Protein AF-A0A5C7QAF0-F1 (afdb_monomer)

Radius of gyration: 16.94 Å; Cα contacts (8 Å, |Δi|>4): 35; chains: 1; bounding box: 30×29×53 Å

pLDDT: mean 91.96, std 7.05, range [58.0, 98.19]

Structure (mmCIF, N/CA/C/O backbone):
data_AF-A0A5C7QAF0-F1
#
_entry.id   AF-A0A5C7QAF0-F1
#
loop_
_atom_site.group_PDB
_atom_site.id
_atom_site.type_symbol
_atom_site.label_atom_id
_atom_site.label_alt_id
_atom_site.label_comp_id
_atom_site.label_asym_id
_atom_site.label_entity_id
_atom_site.label_seq_id
_atom_site.pdbx_PDB_ins_code
_atom_site.Cartn_x
_atom_site.Cartn_y
_atom_site.Cartn_z
_atom_site.occupancy
_atom_site.B_iso_or_equiv
_atom_site.auth_seq_id
_atom_site.auth_comp_id
_atom_site.auth_asym_id
_atom_site.auth_atom_id
_atom_site.pdbx_PDB_model_num
ATOM 1 N N . MET A 1 1 ? -2.002 -11.469 26.476 1.00 68.88 1 MET A N 1
ATOM 2 C CA . MET A 1 1 ? -3.051 -11.390 25.439 1.00 68.88 1 MET A CA 1
ATOM 3 C C . MET A 1 1 ? -2.664 -12.345 24.322 1.00 68.88 1 MET A C 1
ATOM 5 O O . MET A 1 1 ? -1.517 -12.286 23.896 1.00 68.88 1 MET A O 1
ATOM 9 N N . ARG A 1 2 ? -3.535 -13.282 23.931 1.00 87.31 2 ARG A N 1
ATOM 10 C CA . ARG A 1 2 ? -3.283 -14.148 22.769 1.00 87.31 2 ARG A CA 1
ATOM 11 C C . ARG A 1 2 ? -3.941 -13.497 21.561 1.00 87.31 2 ARG A C 1
ATOM 13 O O . ARG A 1 2 ? -5.133 -13.236 21.622 1.00 87.31 2 ARG A O 1
ATOM 20 N N . VAL A 1 3 ? -3.154 -13.230 20.525 1.00 89.50 3 VAL A N 1
ATOM 21 C CA . VAL A 1 3 ? -3.661 -12.787 19.223 1.00 89.50 3 VAL A CA 1
ATOM 22 C C . VAL A 1 3 ? -4.362 -13.970 18.562 1.00 89.50 3 VAL A C 1
ATOM 24 O O . VAL A 1 3 ? -3.845 -15.090 18.584 1.00 89.50 3 VAL A O 1
ATOM 27 N N . THR A 1 4 ? -5.542 -13.722 18.014 1.00 96.56 4 THR A N 1
ATOM 28 C CA . THR A 1 4 ? -6.380 -14.704 17.327 1.00 96.56 4 THR A CA 1
ATOM 29 C C . THR A 1 4 ? -6.343 -14.499 15.811 1.00 96.56 4 THR A C 1
ATOM 31 O O . THR A 1 4 ? -5.835 -13.498 15.305 1.00 96.56 4 THR A O 1
ATOM 34 N N . ILE A 1 5 ? -6.884 -15.462 15.062 1.00 97.06 5 ILE A N 1
ATOM 35 C CA . ILE A 1 5 ? -7.075 -15.320 13.610 1.00 97.06 5 ILE A CA 1
ATOM 36 C C . ILE A 1 5 ? -8.091 -14.209 13.305 1.00 97.06 5 ILE A C 1
ATOM 38 O O . ILE A 1 5 ? -7.932 -13.492 12.319 1.00 97.06 5 ILE A O 1
ATOM 42 N N . ASP A 1 6 ? -9.090 -14.023 14.166 1.00 96.94 6 ASP A N 1
ATOM 43 C CA . ASP A 1 6 ? -10.072 -12.949 14.015 1.00 96.94 6 ASP A 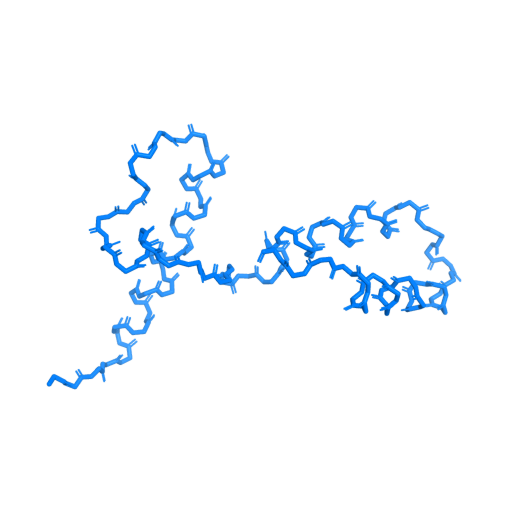CA 1
ATOM 44 C C . ASP A 1 6 ? -9.410 -11.576 14.156 1.00 96.94 6 ASP A C 1
ATOM 46 O O . ASP A 1 6 ? -9.691 -10.678 13.367 1.00 96.94 6 ASP A O 1
ATOM 50 N N . ASP A 1 7 ? -8.454 -11.426 15.079 1.00 95.12 7 ASP A N 1
ATOM 51 C CA . ASP A 1 7 ? -7.677 -10.187 15.218 1.00 95.12 7 ASP A CA 1
ATOM 52 C C . ASP A 1 7 ? -6.890 -9.861 13.940 1.00 95.12 7 ASP A C 1
ATOM 54 O O . ASP A 1 7 ? -6.839 -8.704 13.517 1.00 95.12 7 ASP A O 1
ATOM 58 N N . PHE A 1 8 ? -6.315 -10.878 13.287 1.00 94.62 8 PHE A N 1
ATOM 59 C CA . PHE A 1 8 ? -5.637 -10.705 12.001 1.00 94.62 8 PHE A CA 1
ATOM 60 C C . PHE A 1 8 ? -6.600 -10.198 10.922 1.00 94.62 8 PHE A C 1
ATOM 62 O O . PHE A 1 8 ? -6.304 -9.210 10.248 1.00 94.62 8 PHE A O 1
ATOM 69 N N . TRP A 1 9 ? -7.766 -10.830 10.769 1.00 97.12 9 TRP A N 1
ATOM 70 C CA . TRP A 1 9 ? -8.736 -10.415 9.755 1.00 97.12 9 TRP A CA 1
ATOM 71 C C . TRP A 1 9 ? -9.359 -9.054 10.052 1.00 97.12 9 TRP A C 1
ATOM 73 O O . TRP A 1 9 ? -9.567 -8.274 9.124 1.00 97.12 9 TRP A O 1
ATOM 83 N N . ASN A 1 10 ? -9.587 -8.723 11.323 1.00 95.94 10 ASN A N 1
ATOM 84 C CA . ASN A 1 10 ? -10.021 -7.390 11.736 1.00 95.94 10 ASN A CA 1
ATOM 85 C C . ASN A 1 10 ? -9.006 -6.324 11.312 1.00 95.94 10 ASN A C 1
ATOM 87 O O . ASN A 1 10 ? -9.392 -5.314 10.725 1.00 95.94 10 ASN A O 1
ATOM 91 N N . TRP A 1 11 ? -7.710 -6.576 11.523 1.00 96.31 11 TRP A N 1
ATOM 92 C CA . TRP A 1 11 ? -6.652 -5.669 11.081 1.00 96.31 11 TRP A CA 1
ATOM 93 C C . TRP A 1 11 ? -6.623 -5.512 9.555 1.00 96.31 11 TRP A C 1
ATOM 95 O O . TRP A 1 11 ? -6.571 -4.391 9.050 1.00 96.31 11 TRP A O 1
ATOM 105 N N . VAL A 1 12 ? -6.701 -6.621 8.808 1.00 97.31 12 VAL A N 1
ATOM 106 C CA . VAL A 1 12 ? -6.716 -6.606 7.333 1.00 97.31 12 VAL A CA 1
ATOM 107 C C . VAL A 1 12 ? -7.912 -5.804 6.812 1.00 97.31 12 VAL A C 1
ATOM 109 O O . VAL A 1 12 ? -7.748 -4.928 5.958 1.00 97.31 12 VAL A O 1
ATOM 112 N N . ASN A 1 13 ? -9.104 -6.059 7.351 1.00 97.75 13 ASN A N 1
ATOM 113 C CA . ASN A 1 13 ? -10.329 -5.380 6.943 1.00 97.75 13 ASN A CA 1
ATOM 114 C C . ASN A 1 13 ? -10.276 -3.883 7.256 1.00 97.75 13 ASN A C 1
ATOM 116 O O . ASN A 1 13 ? -10.562 -3.072 6.375 1.00 97.75 13 ASN A O 1
ATOM 120 N N . GLU A 1 14 ? -9.859 -3.500 8.464 1.00 97.88 14 GLU A N 1
ATOM 121 C CA . GLU A 1 14 ? -9.769 -2.088 8.842 1.00 97.88 14 GLU A CA 1
ATOM 122 C C . GLU A 1 14 ? -8.705 -1.355 8.016 1.00 97.88 14 GLU A C 1
ATOM 124 O O . GLU A 1 14 ? -8.944 -0.250 7.523 1.00 97.88 14 GLU A O 1
ATOM 129 N N . ARG A 1 15 ? -7.556 -1.993 7.756 1.00 97.75 15 ARG A N 1
ATOM 130 C CA . ARG A 1 15 ? -6.517 -1.416 6.897 1.00 97.75 15 ARG A CA 1
ATOM 131 C C . ARG A 1 15 ? -7.026 -1.150 5.482 1.00 97.75 15 ARG A C 1
ATOM 133 O O . ARG A 1 15 ? -6.676 -0.115 4.905 1.00 97.75 15 ARG A O 1
ATOM 140 N N . HIS A 1 16 ? -7.830 -2.051 4.917 1.00 97.88 16 HIS A N 1
ATOM 141 C CA . HIS A 1 16 ? -8.434 -1.835 3.603 1.00 97.88 16 HIS A CA 1
ATOM 142 C C . HIS A 1 16 ? -9.579 -0.810 3.647 1.00 97.88 16 HIS A C 1
ATOM 144 O O . HIS A 1 16 ? -9.692 0.013 2.741 1.00 97.88 16 HIS A O 1
ATOM 150 N N . ALA A 1 17 ? -10.373 -0.768 4.719 1.00 97.94 17 ALA A N 1
ATOM 151 C CA . ALA A 1 17 ? -11.410 0.246 4.902 1.00 97.94 17 ALA A CA 1
ATOM 152 C C . ALA A 1 17 ? -10.822 1.668 4.917 1.00 97.94 17 ALA A C 1
ATOM 154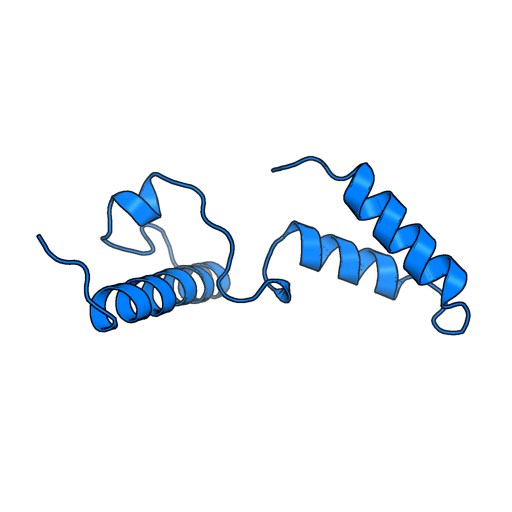 O O . ALA A 1 17 ? -11.347 2.554 4.246 1.00 97.94 17 ALA A O 1
ATOM 155 N N . ILE A 1 18 ? -9.676 1.872 5.579 1.00 97.56 18 ILE A N 1
ATOM 156 C CA . ILE A 1 18 ? -8.921 3.138 5.530 1.00 97.56 18 ILE A CA 1
ATOM 157 C C . ILE A 1 18 ? -8.590 3.533 4.087 1.00 97.56 18 ILE A C 1
ATOM 159 O O . ILE A 1 18 ? -8.735 4.698 3.719 1.00 97.56 18 ILE A O 1
ATOM 163 N N . HIS A 1 19 ? -8.146 2.581 3.260 1.00 96.69 19 HIS A N 1
ATOM 164 C CA . HIS A 1 19 ? -7.861 2.847 1.850 1.00 96.69 19 HIS A CA 1
ATOM 165 C C . HIS A 1 19 ? -9.1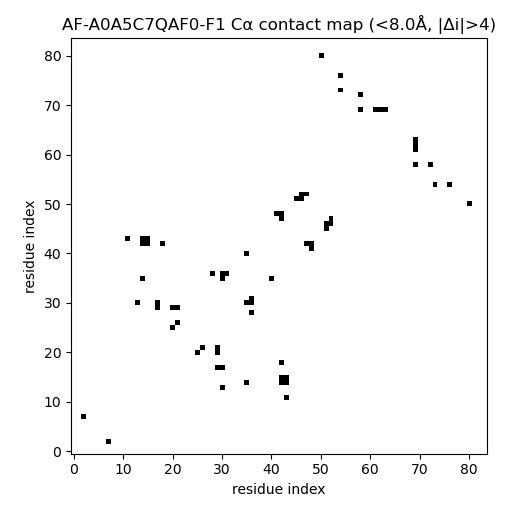02 3.339 1.105 1.00 96.69 19 HIS A C 1
ATOM 167 O O . HIS A 1 19 ? -9.026 4.335 0.389 1.00 96.69 19 HIS A O 1
ATOM 173 N N . LEU A 1 20 ? -10.236 2.660 1.291 1.00 97.69 20 LEU A N 1
ATOM 174 C CA . LEU A 1 20 ? -11.496 2.999 0.631 1.00 97.69 20 LEU A CA 1
ATOM 175 C C . LEU A 1 20 ? -12.002 4.386 1.049 1.00 97.69 20 LEU A C 1
ATOM 177 O O . LEU A 1 20 ? -12.308 5.191 0.173 1.00 97.69 20 LEU A O 1
ATOM 181 N N . ARG A 1 21 ? -11.995 4.706 2.352 1.00 97.94 21 ARG A N 1
ATOM 182 C CA . ARG A 1 21 ? -12.382 6.032 2.879 1.00 97.94 21 ARG A CA 1
ATOM 183 C C . ARG A 1 21 ? -11.507 7.147 2.292 1.00 97.94 21 ARG A C 1
ATOM 185 O O . ARG A 1 21 ? -12.004 8.154 1.795 1.00 97.94 21 ARG A O 1
ATOM 192 N N . ARG A 1 22 ? -10.185 6.930 2.249 1.00 95.75 22 ARG A N 1
ATOM 193 C CA . ARG A 1 22 ? -9.227 7.853 1.608 1.00 95.75 22 ARG A CA 1
ATOM 194 C C . ARG A 1 22 ? -9.491 8.026 0.118 1.00 95.75 22 ARG A C 1
ATOM 196 O O . ARG A 1 22 ? -9.402 9.137 -0.393 1.00 95.75 22 ARG A O 1
ATOM 203 N N . TYR A 1 23 ? -9.767 6.931 -0.587 1.00 95.50 23 TYR A N 1
ATOM 204 C CA . TYR A 1 23 ? -10.043 6.948 -2.021 1.00 95.50 23 TYR A CA 1
ATOM 205 C C . TYR A 1 23 ? -11.359 7.668 -2.345 1.00 95.50 23 TYR A C 1
ATOM 207 O O . TYR A 1 23 ? -11.434 8.366 -3.353 1.00 95.50 23 TYR A O 1
ATOM 215 N N . ALA A 1 24 ? -12.360 7.551 -1.469 1.00 97.75 24 ALA A N 1
ATOM 216 C CA . ALA A 1 24 ? -13.629 8.268 -1.557 1.00 97.75 24 ALA A CA 1
ATOM 217 C C . ALA A 1 24 ? -13.513 9.775 -1.246 1.00 97.75 24 ALA A C 1
ATOM 219 O O . ALA A 1 24 ? 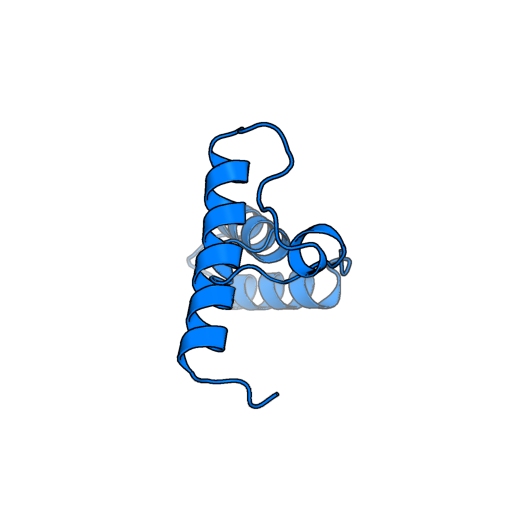-14.464 10.515 -1.484 1.00 97.75 24 ALA A O 1
ATOM 220 N N . GLY A 1 25 ? -12.358 10.240 -0.755 1.00 97.50 25 GLY A N 1
ATOM 221 C CA . GLY A 1 25 ? -12.136 11.644 -0.405 1.00 97.50 25 GLY A CA 1
ATOM 222 C C . GLY A 1 25 ? -12.744 12.051 0.938 1.00 97.50 25 GLY A C 1
ATOM 223 O O . GLY A 1 25 ? -13.004 13.231 1.141 1.00 97.50 25 GLY A O 1
ATOM 224 N N . GLU A 1 26 ? -12.985 11.098 1.842 1.00 98.19 26 GLU A N 1
ATOM 225 C CA . GLU A 1 26 ? -13.447 11.400 3.199 1.00 98.19 26 GLU A CA 1
ATOM 226 C C . GLU A 1 26 ? -12.369 12.139 4.008 1.00 98.19 26 GLU A C 1
ATOM 228 O O . GLU A 1 26 ? -11.166 11.883 3.863 1.00 98.19 26 GLU A O 1
ATOM 233 N N . GLU A 1 27 ? -12.805 13.025 4.903 1.00 97.19 27 GLU A N 1
ATOM 234 C CA . GLU A 1 27 ? -11.917 13.754 5.810 1.00 97.19 27 GLU A CA 1
ATOM 235 C C . GLU A 1 27 ? -11.328 12.825 6.893 1.00 97.19 27 GLU A C 1
ATOM 237 O O . GLU A 1 27 ? -12.009 11.913 7.370 1.00 97.19 27 GLU A O 1
ATOM 242 N N . PRO A 1 28 ? -10.062 13.024 7.306 1.00 94.69 28 PRO A N 1
ATOM 243 C CA . PRO A 1 28 ? -9.466 12.263 8.399 1.00 94.69 28 PRO A CA 1
ATOM 244 C C . PRO A 1 28 ? -10.122 12.594 9.760 1.00 94.69 28 PRO A C 1
ATOM 246 O O . PRO A 1 28 ? -10.630 13.702 9.944 1.00 94.69 28 PRO A O 1
ATOM 249 N N . PRO A 1 29 ? -10.039 11.692 10.761 1.00 95.94 29 PRO A N 1
ATOM 250 C CA . PRO A 1 29 ? -9.312 10.421 10.752 1.00 95.94 29 PRO A CA 1
ATOM 251 C C . PRO A 1 29 ? -10.099 9.278 10.092 1.00 95.94 29 PRO A C 1
ATOM 253 O O . PRO A 1 29 ? -11.278 9.075 10.353 1.00 95.94 29 PRO A O 1
ATOM 256 N N . TRP A 1 30 ? -9.413 8.462 9.287 1.00 97.19 30 TRP A N 1
ATOM 257 C CA . TRP A 1 30 ? -10.037 7.340 8.567 1.00 97.19 30 TRP A CA 1
ATOM 258 C C . TRP A 1 30 ? -10.180 6.062 9.391 1.00 97.19 30 TRP A C 1
ATOM 260 O O . TRP A 1 30 ? -10.601 5.053 8.847 1.00 97.19 30 TRP A O 1
ATOM 270 N N . THR A 1 31 ? -9.775 6.057 10.655 1.00 97.25 31 THR A N 1
ATOM 271 C CA . THR A 1 31 ? -9.916 4.932 11.590 1.00 97.25 31 THR A CA 1
ATOM 272 C C . THR A 1 31 ? -9.809 5.465 13.010 1.00 97.25 31 THR A C 1
ATOM 274 O O . THR A 1 31 ? -9.225 6.527 13.206 1.00 97.25 31 THR A O 1
ATOM 277 N N . ASN A 1 32 ? -10.310 4.728 13.998 1.00 96.62 32 ASN A N 1
ATOM 278 C CA . ASN A 1 32 ? -10.095 5.027 15.418 1.00 96.62 32 ASN A CA 1
ATOM 279 C C . ASN A 1 32 ? -8.914 4.247 16.018 1.00 96.62 32 ASN A C 1
ATOM 281 O O . ASN A 1 32 ? -8.580 4.456 17.182 1.00 96.62 32 ASN A O 1
ATOM 285 N N . ASP A 1 33 ? -8.288 3.348 15.253 1.00 96.00 33 ASP A N 1
ATOM 286 C CA . ASP A 1 33 ? -7.137 2.576 15.715 1.00 96.00 33 ASP A CA 1
ATOM 287 C C . ASP A 1 33 ? -5.871 3.464 15.744 1.00 96.00 33 ASP A C 1
ATOM 289 O O . ASP A 1 33 ? -5.408 3.916 14.689 1.00 96.00 33 ASP A O 1
ATOM 293 N N . PRO A 1 34 ? -5.274 3.717 16.927 1.00 95.50 34 PRO A N 1
ATOM 294 C CA . PRO A 1 34 ? -4.115 4.597 17.052 1.00 95.50 34 PRO A CA 1
ATOM 295 C C . PRO A 1 34 ? -2.860 4.032 16.373 1.00 95.50 34 PRO A C 1
ATOM 297 O O . PRO A 1 34 ? -2.019 4.802 15.912 1.00 95.50 34 PRO A O 1
ATOM 300 N N . VAL A 1 35 ? -2.727 2.707 16.258 1.00 95.06 35 VAL A N 1
ATOM 301 C CA . VAL A 1 35 ? -1.604 2.061 15.565 1.00 95.06 35 VAL A CA 1
ATOM 302 C C . VAL A 1 35 ? -1.712 2.319 14.065 1.00 95.06 35 VAL A C 1
ATOM 304 O O . VAL A 1 35 ? -0.733 2.729 13.439 1.00 95.06 35 VAL A O 1
ATOM 307 N N . LEU A 1 36 ? -2.905 2.138 13.492 1.00 95.69 36 LEU A N 1
ATOM 308 C CA . LEU A 1 36 ? -3.159 2.398 12.070 1.00 95.69 36 LEU A CA 1
ATOM 309 C C . LEU A 1 36 ? -3.127 3.895 11.712 1.00 95.69 36 LEU A C 1
ATOM 311 O O . LEU A 1 36 ? -2.891 4.230 10.551 1.00 95.69 36 LEU A O 1
ATOM 315 N N . GLN A 1 37 ? -3.321 4.794 12.683 1.00 95.38 37 GLN A N 1
ATOM 316 C CA . GLN A 1 37 ? -3.099 6.235 12.502 1.00 95.38 37 GLN A CA 1
ATOM 317 C C . GLN A 1 37 ? -1.615 6.626 12.579 1.00 95.38 37 GLN A C 1
ATOM 319 O O . GLN A 1 37 ? -1.163 7.483 11.820 1.00 95.38 37 GLN A O 1
ATOM 324 N N . GLN A 1 38 ? -0.862 6.038 13.513 1.00 95.94 38 GLN A N 1
ATOM 325 C CA . GLN A 1 38 ? 0.507 6.455 13.821 1.00 95.94 38 GLN A CA 1
ATOM 326 C C . GLN A 1 38 ? 1.541 5.892 12.840 1.00 95.94 38 GLN A C 1
ATOM 328 O O . GLN A 1 38 ? 2.515 6.574 12.511 1.00 95.94 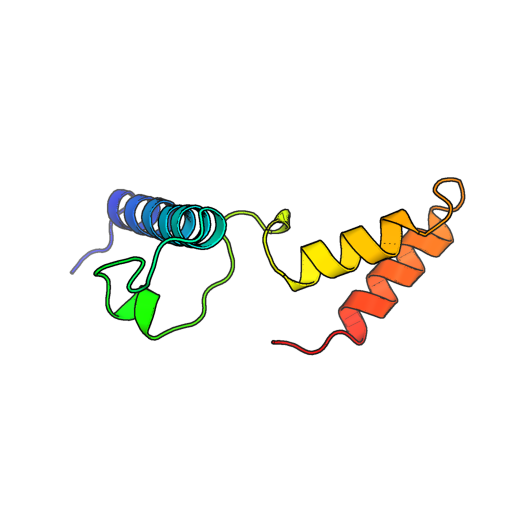38 GLN A O 1
ATOM 333 N N . PHE A 1 39 ? 1.364 4.650 12.389 1.00 94.12 39 PHE A N 1
ATOM 334 C CA . PHE A 1 39 ? 2.358 3.944 11.583 1.00 94.12 39 PHE A CA 1
ATOM 335 C C . PHE A 1 39 ? 1.937 3.811 10.121 1.00 94.12 39 PHE A C 1
ATOM 337 O O . PHE A 1 39 ? 0.759 3.767 9.771 1.00 94.12 39 PHE A O 1
ATOM 344 N N . ARG A 1 40 ? 2.935 3.716 9.238 1.00 89.88 40 ARG A N 1
ATOM 345 C CA . ARG A 1 40 ? 2.715 3.451 7.815 1.00 89.88 40 ARG A CA 1
ATOM 346 C C . ARG A 1 40 ? 2.753 1.954 7.557 1.00 89.88 40 ARG A C 1
ATOM 348 O O . ARG A 1 40 ? 3.768 1.308 7.796 1.00 89.88 40 ARG A O 1
ATOM 355 N N . PHE A 1 41 ? 1.664 1.439 7.004 1.00 93.19 41 PHE A N 1
ATOM 356 C CA . PHE A 1 41 ? 1.544 0.056 6.558 1.00 93.19 41 PHE A CA 1
ATOM 357 C C . PHE A 1 41 ? 1.300 0.001 5.053 1.00 93.19 41 PHE A C 1
ATOM 359 O O . PHE A 1 41 ? 0.666 0.900 4.484 1.00 93.19 41 PHE A O 1
ATOM 366 N N . THR A 1 42 ? 1.747 -1.083 4.423 1.00 92.62 42 THR A N 1
ATOM 367 C CA . THR A 1 42 ? 1.395 -1.411 3.036 1.00 92.62 42 THR A CA 1
ATOM 368 C C . THR A 1 42 ? -0.114 -1.553 2.879 1.00 92.62 42 THR A C 1
ATOM 370 O O . THR A 1 42 ? -0.837 -1.788 3.853 1.00 92.62 42 THR A O 1
ATOM 373 N N . GLU A 1 43 ? -0.603 -1.394 1.654 1.00 95.75 43 GLU A N 1
ATOM 374 C CA . GLU A 1 43 ? -1.980 -1.758 1.349 1.00 95.75 43 GLU A CA 1
ATOM 375 C C . GLU A 1 43 ? -2.162 -3.279 1.424 1.00 95.75 43 GLU A C 1
ATOM 377 O O . GLU A 1 43 ? -1.212 -4.051 1.278 1.00 95.75 43 GLU A O 1
ATOM 382 N N . VAL A 1 44 ? -3.403 -3.717 1.648 1.00 96.75 44 VAL A N 1
ATOM 383 C CA . VAL A 1 44 ? -3.751 -5.150 1.636 1.00 96.75 44 VAL A CA 1
ATOM 384 C C . VAL A 1 44 ? -3.532 -5.754 0.244 1.00 96.75 44 VAL A C 1
ATOM 386 O O . VAL A 1 44 ? -3.094 -6.895 0.120 1.00 96.75 44 VAL A O 1
ATOM 389 N N . PHE A 1 45 ? -3.775 -4.962 -0.803 1.00 95.75 45 PHE A N 1
ATOM 390 C CA . PHE A 1 45 ? -3.536 -5.327 -2.197 1.00 95.75 45 PHE A CA 1
ATOM 391 C C . PHE A 1 45 ? -2.342 -4.542 -2.739 1.00 95.75 45 PHE A C 1
ATOM 393 O O . PHE A 1 45 ? -2.344 -3.308 -2.723 1.00 95.75 45 PHE A O 1
ATOM 400 N N . ARG A 1 46 ? -1.324 -5.241 -3.250 1.00 92.50 46 ARG A N 1
ATOM 401 C CA . ARG A 1 46 ? -0.057 -4.617 -3.683 1.00 92.50 46 ARG A CA 1
ATOM 402 C C . ARG A 1 46 ? -0.230 -3.690 -4.877 1.00 92.50 46 ARG A C 1
ATOM 404 O O . ARG A 1 46 ? 0.583 -2.794 -5.080 1.00 92.50 46 ARG A O 1
ATOM 411 N N . GLU A 1 47 ? -1.268 -3.899 -5.674 1.00 93.56 47 GLU A N 1
ATOM 412 C CA . GLU A 1 47 ? -1.660 -3.070 -6.811 1.00 93.56 47 GLU A CA 1
ATOM 413 C C . GLU A 1 47 ? -2.0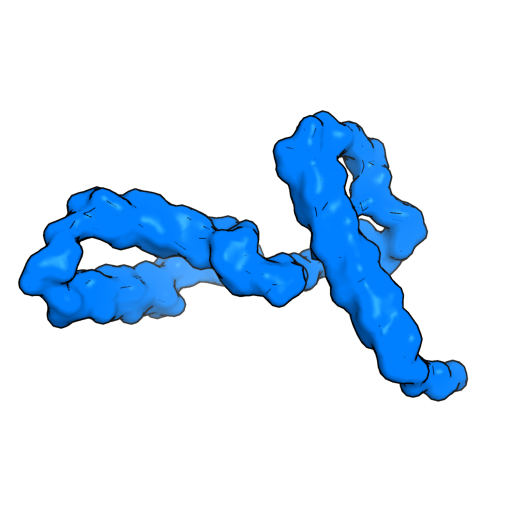74 -1.662 -6.375 1.00 93.56 47 GLU A C 1
ATOM 415 O O . GLU A 1 47 ? -1.941 -0.711 -7.148 1.00 93.56 47 GLU A O 1
ATOM 420 N N . LEU A 1 48 ? -2.546 -1.523 -5.132 1.00 94.25 48 LEU A N 1
ATOM 421 C CA . LEU A 1 48 ? -2.982 -0.258 -4.551 1.00 94.25 48 LEU A CA 1
ATOM 422 C C . LEU A 1 48 ? -1.824 0.547 -3.9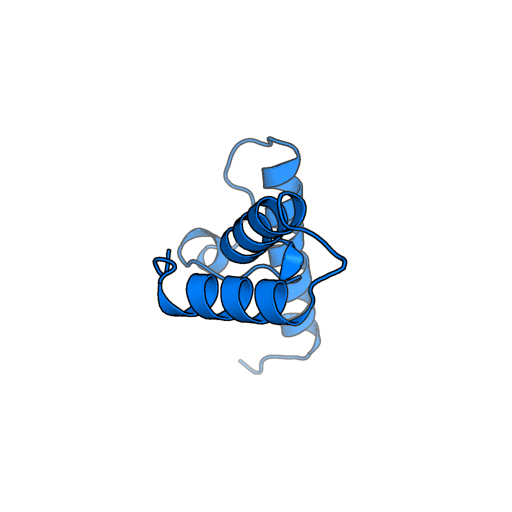55 1.00 94.25 48 LEU A C 1
ATOM 424 O O . LEU A 1 48 ? -1.952 1.769 -3.815 1.00 94.25 48 LEU A O 1
ATOM 428 N N . ASP A 1 49 ? -0.688 -0.098 -3.667 1.00 92.25 49 ASP A N 1
ATOM 429 C CA . ASP A 1 49 ? 0.518 0.590 -3.213 1.00 92.25 49 ASP A CA 1
ATOM 430 C C . ASP A 1 49 ? 0.912 1.667 -4.229 1.00 92.25 49 ASP A C 1
ATOM 432 O O . ASP A 1 49 ? 0.964 1.437 -5.444 1.00 92.25 49 ASP A O 1
ATOM 436 N N . ARG A 1 50 ? 1.232 2.867 -3.741 1.00 89.56 50 ARG A N 1
ATOM 437 C CA . ARG A 1 50 ? 1.539 4.014 -4.603 1.00 89.56 50 ARG A CA 1
ATOM 438 C C . ARG A 1 50 ? 2.707 3.714 -5.546 1.00 89.56 50 ARG A C 1
ATOM 440 O O . ARG A 1 50 ? 2.592 4.008 -6.737 1.00 89.56 50 ARG A O 1
ATOM 447 N N . GLY A 1 51 ? 3.773 3.074 -5.065 1.00 90.31 51 GLY A N 1
ATOM 448 C CA . GLY A 1 51 ? 4.877 2.630 -5.918 1.00 90.31 51 GLY A CA 1
ATOM 449 C C . GLY A 1 51 ? 4.443 1.667 -7.033 1.00 90.31 51 GLY A C 1
ATOM 450 O O . GLY A 1 51 ? 4.828 1.822 -8.192 1.00 90.31 51 GLY A O 1
ATOM 451 N N . THR A 1 52 ? 3.560 0.714 -6.735 1.00 91.50 52 THR A N 1
ATOM 452 C CA . THR A 1 52 ? 3.028 -0.199 -7.757 1.00 91.50 52 THR A CA 1
ATOM 453 C C . THR A 1 52 ? 2.162 0.545 -8.775 1.00 91.50 52 THR A C 1
ATOM 455 O O . THR A 1 52 ? 2.338 0.348 -9.974 1.00 91.50 52 THR A O 1
ATOM 458 N N . ARG A 1 53 ? 1.306 1.479 -8.339 1.00 91.94 53 ARG A N 1
ATOM 459 C CA . ARG A 1 53 ? 0.505 2.327 -9.244 1.00 91.94 53 ARG A CA 1
ATOM 460 C C . ARG A 1 53 ? 1.369 3.185 -10.170 1.00 91.94 53 ARG A C 1
ATOM 462 O O . ARG A 1 53 ? 1.000 3.406 -11.321 1.00 91.94 53 ARG A O 1
ATOM 469 N N . VAL A 1 54 ? 2.505 3.689 -9.683 1.00 91.25 54 VAL A N 1
ATOM 470 C CA . VAL A 1 54 ? 3.468 4.440 -10.507 1.00 91.25 54 VAL A CA 1
ATOM 471 C C . VAL A 1 54 ? 4.138 3.524 -11.530 1.00 91.25 54 VAL A C 1
ATOM 473 O O . VAL A 1 54 ? 4.229 3.904 -12.695 1.00 91.25 54 VAL A O 1
ATOM 476 N N . CYS A 1 55 ? 4.546 2.319 -11.120 1.00 91.62 55 CYS A N 1
ATOM 477 C CA . CYS A 1 55 ? 5.102 1.317 -12.030 1.00 91.62 55 CYS A CA 1
ATOM 478 C C . CYS A 1 55 ? 4.116 0.987 -13.161 1.00 91.62 55 CYS A C 1
ATOM 480 O O . CYS A 1 55 ? 4.478 1.082 -14.330 1.00 91.62 55 CYS A O 1
ATOM 482 N N . TRP A 1 56 ? 2.848 0.718 -12.830 1.00 91.00 56 TRP A N 1
ATOM 483 C CA . TRP A 1 56 ? 1.801 0.464 -13.825 1.00 91.00 56 TRP A CA 1
ATOM 484 C C . TRP A 1 56 ? 1.639 1.622 -14.811 1.00 91.00 56 TRP A C 1
ATOM 486 O O . TRP A 1 56 ? 1.749 1.418 -16.015 1.00 91.00 56 TRP A O 1
ATOM 496 N N . LYS A 1 57 ? 1.512 2.861 -14.319 1.00 90.00 57 LYS A N 1
ATOM 497 C CA . LYS A 1 57 ? 1.405 4.051 -15.183 1.00 90.00 57 LYS A CA 1
ATOM 498 C C . LYS A 1 57 ? 2.607 4.252 -16.113 1.00 90.00 57 LYS A C 1
ATOM 500 O O . LYS A 1 57 ? 2.463 4.861 -17.172 1.00 90.00 57 LYS A O 1
ATOM 505 N N . MET A 1 58 ? 3.798 3.819 -15.702 1.00 89.00 58 MET A N 1
ATOM 506 C CA . MET A 1 58 ? 4.999 3.854 -16.538 1.00 89.00 58 MET A CA 1
ATOM 507 C C . MET A 1 58 ? 4.948 2.763 -17.617 1.00 89.00 58 MET A C 1
ATOM 509 O O . MET A 1 58 ? 5.257 3.037 -18.777 1.00 89.00 58 MET A O 1
ATOM 513 N N . LEU A 1 59 ? 4.534 1.547 -17.253 1.00 89.25 59 LEU A N 1
ATOM 514 C CA . LEU A 1 59 ? 4.414 0.418 -18.178 1.00 89.25 59 LEU A CA 1
ATOM 515 C C . LEU A 1 59 ? 3.301 0.610 -19.210 1.00 89.25 59 LEU A C 1
ATOM 517 O O . LEU A 1 59 ? 3.489 0.219 -20.356 1.00 89.25 59 LEU A O 1
ATOM 521 N N . ASP A 1 60 ? 2.212 1.298 -18.865 1.00 87.19 60 ASP A N 1
ATOM 522 C CA . ASP A 1 60 ? 1.144 1.653 -19.813 1.00 87.19 60 ASP A CA 1
ATOM 523 C C . ASP A 1 60 ? 1.656 2.484 -21.002 1.00 87.19 60 ASP A C 1
ATOM 525 O O . ASP A 1 60 ? 1.057 2.491 -22.074 1.00 87.19 60 ASP A O 1
ATOM 529 N N . ARG A 1 61 ? 2.786 3.183 -20.831 1.00 81.88 61 ARG A N 1
ATOM 530 C CA . ARG A 1 61 ? 3.443 3.972 -21.886 1.00 81.88 61 ARG A CA 1
ATOM 531 C C . ARG A 1 61 ? 4.462 3.164 -22.693 1.00 81.88 61 ARG A C 1
ATOM 533 O O . ARG A 1 61 ? 5.055 3.699 -23.629 1.00 81.88 61 ARG A O 1
ATOM 540 N N . CYS A 1 62 ? 4.710 1.913 -22.315 1.00 82.69 62 CYS A N 1
ATOM 541 C CA . CYS A 1 62 ? 5.688 1.039 -22.949 1.00 82.69 62 CYS A CA 1
ATOM 542 C C . CYS A 1 62 ? 5.042 0.186 -24.045 1.00 82.69 62 CYS A C 1
ATOM 544 O O . CYS A 1 62 ? 3.828 -0.012 -24.088 1.00 82.69 62 CYS A O 1
ATOM 546 N N . ARG A 1 63 ? 5.872 -0.347 -24.947 1.00 81.31 63 ARG A N 1
ATOM 547 C CA . ARG A 1 63 ? 5.390 -1.276 -25.968 1.00 81.31 63 ARG A CA 1
ATOM 548 C C . ARG A 1 63 ? 5.199 -2.674 -25.374 1.00 81.31 63 ARG A C 1
ATOM 550 O O . ARG A 1 63 ? 6.127 -3.254 -24.805 1.00 81.31 63 ARG A O 1
ATOM 557 N N . TRP A 1 64 ? 3.991 -3.212 -25.517 1.00 82.75 64 TRP A N 1
ATOM 558 C CA . TRP A 1 64 ? 3.617 -4.498 -24.925 1.00 82.75 64 TRP A CA 1
ATOM 559 C C . TRP A 1 64 ? 4.140 -5.723 -25.698 1.00 82.75 64 TRP A C 1
ATOM 561 O O . TRP A 1 64 ? 4.202 -6.820 -25.152 1.00 82.75 64 TRP A O 1
ATOM 571 N N . ASP A 1 65 ? 4.600 -5.521 -26.933 1.00 91.00 65 ASP A N 1
ATOM 572 C CA . ASP A 1 65 ? 5.250 -6.514 -27.801 1.00 91.00 65 ASP A CA 1
ATOM 573 C C . ASP A 1 65 ? 6.715 -6.812 -27.417 1.00 91.00 65 ASP A C 1
ATOM 575 O O . ASP A 1 65 ? 7.346 -7.691 -28.004 1.00 91.00 65 ASP A O 1
ATOM 579 N N . ARG A 1 66 ? 7.267 -6.094 -26.429 1.00 90.81 66 ARG A N 1
ATOM 580 C CA . ARG A 1 66 ? 8.652 -6.228 -25.953 1.00 90.81 66 ARG A CA 1
ATOM 581 C C . ARG A 1 66 ? 8.712 -6.579 -24.462 1.00 90.81 66 ARG A C 1
ATOM 583 O O . ARG A 1 66 ? 8.960 -5.697 -23.634 1.00 90.81 66 ARG A O 1
ATOM 590 N N . PRO A 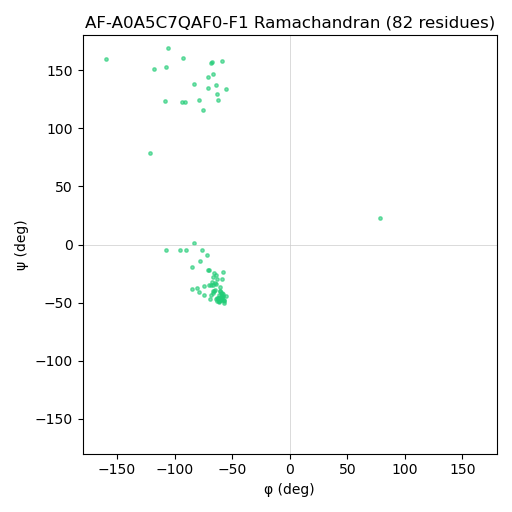1 67 ? 8.485 -7.856 -24.092 1.00 89.44 67 PRO A N 1
ATOM 591 C CA . PRO A 1 67 ? 8.485 -8.288 -22.692 1.00 89.44 67 PRO A CA 1
ATOM 592 C C . PRO A 1 67 ? 9.851 -8.108 -22.015 1.00 89.44 67 PRO A C 1
ATOM 594 O O . PRO A 1 67 ? 9.920 -7.832 -20.821 1.00 89.44 67 PRO A O 1
ATOM 597 N N . ASP A 1 68 ? 10.941 -8.187 -22.778 1.00 92.75 68 ASP A N 1
ATOM 598 C CA . ASP A 1 68 ? 12.301 -7.918 -22.311 1.00 92.75 68 ASP A CA 1
ATOM 599 C C . ASP A 1 68 ? 12.458 -6.483 -21.782 1.00 92.75 68 ASP A C 1
ATOM 601 O O . ASP A 1 68 ? 12.989 -6.271 -20.690 1.00 92.75 68 ASP A O 1
ATOM 605 N N . LEU A 1 69 ? 11.919 -5.500 -22.510 1.00 90.00 69 LEU A N 1
ATOM 606 C CA . LEU A 1 69 ? 11.943 -4.097 -22.093 1.00 90.00 69 LEU A CA 1
ATOM 607 C C . LEU A 1 69 ? 11.019 -3.839 -20.901 1.00 90.00 69 LEU A C 1
ATOM 609 O O . LEU A 1 69 ? 11.354 -3.035 -20.035 1.00 90.00 69 LEU A O 1
ATOM 613 N N . GLN A 1 70 ? 9.878 -4.528 -20.819 1.00 89.75 70 GLN A N 1
ATOM 614 C CA . GLN A 1 70 ? 8.978 -4.418 -19.666 1.00 89.75 70 GLN A CA 1
ATOM 615 C C . GLN A 1 70 ? 9.657 -4.902 -18.388 1.00 89.75 70 GLN A C 1
ATOM 617 O O . GLN A 1 70 ? 9.651 -4.189 -17.386 1.00 89.75 70 GLN A O 1
ATOM 622 N N . VAL A 1 71 ? 10.290 -6.078 -18.432 1.00 92.25 71 VAL A N 1
ATOM 623 C CA . VAL A 1 71 ? 11.036 -6.621 -17.291 1.00 92.25 71 VAL A CA 1
ATOM 624 C C . VAL A 1 71 ? 12.182 -5.687 -16.913 1.00 92.25 71 VAL A C 1
ATOM 626 O O . VAL A 1 71 ? 12.319 -5.354 -15.737 1.00 92.25 71 VAL A O 1
ATOM 629 N N . ALA A 1 72 ? 12.955 -5.198 -17.889 1.00 92.44 72 ALA A N 1
ATOM 630 C CA . ALA A 1 72 ? 14.031 -4.242 -17.633 1.00 92.44 72 ALA A CA 1
ATOM 631 C C . ALA A 1 72 ? 13.517 -2.962 -16.953 1.00 92.44 72 ALA A C 1
ATOM 633 O O . ALA A 1 72 ? 14.097 -2.518 -15.963 1.00 92.44 72 ALA A O 1
ATOM 634 N N . ASN A 1 73 ? 12.392 -2.411 -17.417 1.00 91.69 73 ASN A N 1
ATOM 635 C CA . ASN A 1 73 ? 11.774 -1.221 -16.834 1.00 91.69 73 ASN A CA 1
ATOM 636 C C . ASN A 1 73 ? 11.238 -1.475 -15.418 1.00 91.69 73 ASN A C 1
ATOM 638 O O . ASN A 1 73 ? 11.412 -0.627 -14.544 1.00 91.69 73 ASN A O 1
ATOM 642 N N . ILE A 1 74 ? 10.626 -2.637 -15.162 1.00 92.31 74 ILE A N 1
ATOM 643 C CA . ILE A 1 74 ? 10.182 -3.034 -13.817 1.00 92.31 74 ILE A CA 1
ATOM 644 C C . ILE A 1 74 ? 11.379 -3.134 -12.875 1.00 92.31 74 ILE A C 1
ATOM 646 O O . ILE A 1 74 ? 11.335 -2.574 -11.781 1.00 92.31 74 ILE A O 1
ATOM 650 N N . VAL A 1 75 ? 12.443 -3.827 -13.286 1.00 93.25 75 VAL A N 1
ATOM 651 C CA . VAL A 1 75 ? 13.659 -3.989 -12.477 1.00 93.25 75 VAL A CA 1
ATOM 652 C C . VAL A 1 75 ? 14.288 -2.630 -12.200 1.00 93.25 75 VAL A C 1
ATOM 654 O O . VAL A 1 75 ? 14.549 -2.309 -11.045 1.00 93.25 75 VAL A O 1
ATOM 657 N N . PHE A 1 76 ? 14.456 -1.799 -13.229 1.00 92.44 76 PHE A N 1
ATOM 658 C CA . PHE A 1 76 ? 14.987 -0.449 -13.079 1.00 92.44 76 PHE A CA 1
ATOM 659 C C . PHE A 1 76 ? 14.144 0.371 -12.094 1.00 92.44 76 PHE A C 1
ATOM 661 O O . PHE A 1 76 ? 14.678 0.947 -11.148 1.00 92.44 76 PHE A O 1
ATOM 668 N N . TYR A 1 77 ? 12.817 0.356 -12.247 1.00 91.94 77 TYR A N 1
ATOM 669 C CA . TYR A 1 77 ? 11.919 1.028 -11.316 1.00 91.94 77 TYR A CA 1
ATOM 670 C C . TYR A 1 77 ? 12.092 0.511 -9.883 1.00 91.94 77 TYR A C 1
ATOM 672 O O . TYR A 1 77 ? 12.233 1.319 -8.978 1.00 91.94 77 TYR A O 1
ATOM 680 N N . ARG A 1 78 ? 12.126 -0.808 -9.661 1.00 89.19 78 ARG A N 1
ATOM 681 C CA . ARG A 1 78 ? 12.228 -1.413 -8.319 1.00 89.19 78 ARG A CA 1
ATOM 682 C C . ARG A 1 78 ? 13.591 -1.231 -7.646 1.00 89.19 78 ARG A C 1
ATOM 684 O O . ARG A 1 78 ? 13.675 -1.357 -6.430 1.00 89.19 78 ARG A O 1
ATOM 691 N N . VAL A 1 79 ? 14.646 -0.977 -8.417 1.00 91.81 79 VAL A N 1
ATOM 692 C CA . VAL A 1 79 ? 15.991 -0.705 -7.888 1.00 91.81 79 VAL A CA 1
ATOM 693 C C . VAL A 1 79 ? 16.151 0.771 -7.524 1.00 91.81 79 VAL A C 1
ATOM 695 O O . VAL A 1 79 ? 16.786 1.087 -6.521 1.00 91.81 79 VAL A O 1
ATOM 698 N N . PHE A 1 80 ? 15.579 1.676 -8.322 1.00 90.00 80 PHE A N 1
ATOM 699 C CA . PHE A 1 80 ? 15.805 3.118 -8.186 1.00 90.00 80 PHE A CA 1
ATOM 700 C C . PHE A 1 80 ? 14.617 3.900 -7.615 1.00 90.00 80 PHE A C 1
ATOM 702 O O . PHE A 1 80 ? 14.741 5.107 -7.384 1.00 90.00 80 PHE A O 1
ATOM 709 N N . ASN A 1 81 ? 13.459 3.273 -7.380 1.00 85.38 81 ASN A N 1
ATOM 710 C CA . ASN A 1 81 ? 12.353 3.963 -6.731 1.00 85.38 81 ASN A CA 1
ATOM 711 C C . ASN A 1 81 ? 12.751 4.342 -5.304 1.00 85.38 81 ASN A C 1
ATOM 713 O O . ASN A 1 81 ? 13.331 3.553 -4.561 1.00 85.38 81 ASN A O 1
ATOM 717 N N . LYS A 1 82 ? 12.398 5.563 -4.896 1.00 75.50 82 LYS A N 1
ATOM 718 C CA . LYS A 1 82 ? 12.550 5.952 -3.496 1.0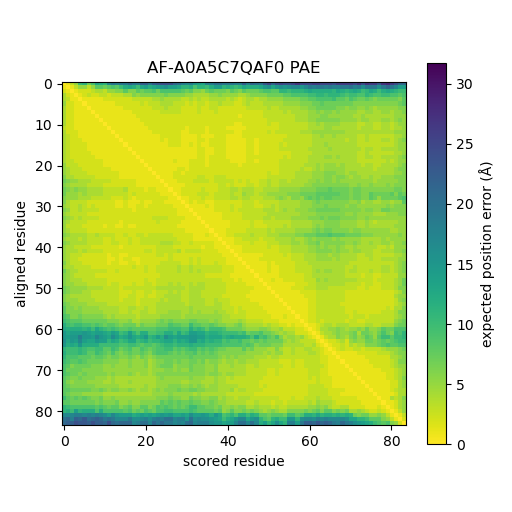0 75.50 82 LYS A CA 1
ATOM 719 C C . LYS A 1 82 ? 11.643 5.051 -2.645 1.00 75.50 82 LYS A C 1
ATOM 721 O O . LYS A 1 82 ? 10.460 4.938 -2.990 1.00 75.50 82 LYS A O 1
ATOM 726 N N . PRO A 1 83 ? 12.155 4.420 -1.572 1.00 63.78 83 PRO A N 1
ATOM 727 C CA . PRO A 1 83 ? 11.283 3.943 -0.516 1.00 63.78 83 PRO A CA 1
ATOM 728 C C . PRO A 1 83 ? 10.604 5.187 0.059 1.00 63.78 83 PRO A C 1
ATOM 730 O O . PRO A 1 83 ? 11.258 6.192 0.339 1.00 63.78 83 PRO A O 1
ATOM 733 N N . GLU A 1 84 ? 9.281 5.169 0.062 1.00 58.00 84 GLU A N 1
ATOM 734 C CA . GLU A 1 84 ? 8.463 6.290 0.526 1.00 58.00 84 GLU A CA 1
ATOM 735 C C . GLU A 1 84 ? 8.612 6.562 2.021 1.00 58.00 84 GLU A C 1
ATOM 737 O O . GLU A 1 84 ? 8.912 5.605 2.768 1.00 58.00 84 GLU A O 1
#

Foldseek 3Di:
DDDDPVNVVVVLVLLQQLVVCVVVVHDDPSDPDVCSVPDDDAHSDNCSGPLNVVLVVVCVPPDPVCVVVNVVSSVVSVVPPDPD

Secondary structure (DSSP, 8-state):
----HHHHHHHHHHHHHHHHHHHTTPPSP--S-HHHHHS----SSTTTSHHHHHHHHHHTTS-TT-HHHHHHHHHHHHHHSPP-

Sequence (84 aa):
MRVTIDDFWNWVNERHAIHLRRYAGEEPPWTNDPVLQQFRFTEVFRELDRGTRVCWKMLDRCRWDRPDLQVANIVFYRVFNKPE

Solvent-accessible surface area (backbone atoms only — not comparable to full-atom values): 5299 Å² total; per-residue (Å²): 136,84,87,51,74,65,56,51,52,52,51,52,51,50,56,42,48,31,52,51,41,55,73,73,65,56,75,81,77,67,64,89,51,67,64,74,69,74,50,92,73,81,55,86,48,66,71,70,27,66,69,42,44,52,52,50,64,55,53,74,75,48,68,84,93,38,62,69,58,50,51,52,52,51,50,51,47,73,71,69,54,76,84,128

Mean predicted aligned error: 4.53 Å